Protein AF-A0A3S1AD28-F1 (afdb_monomer_lite)

InterPro domains:
  IPR027417 P-loop containing nucleoside triphosphate hydrolase [G3DSA:3.40.50.300] (10-80)

Radius of gyration: 23.09 Å; chains: 1; bounding box: 40×35×83 Å

Structure (mmCIF, N/CA/C/O backbone):
data_AF-A0A3S1AD28-F1
#
_entry.id   AF-A0A3S1AD28-F1
#
loop_
_atom_site.group_PDB
_atom_site.id
_atom_site.type_symbol
_atom_site.label_atom_id
_atom_site.label_alt_id
_atom_site.label_comp_id
_atom_site.label_asym_id
_atom_site.label_entity_id
_atom_site.label_seq_id
_atom_site.pdbx_PDB_ins_code
_atom_site.Cartn_x
_atom_site.Cartn_y
_atom_site.Cartn_z
_atom_site.occupancy
_atom_site.B_iso_or_equiv
_atom_site.auth_seq_id
_atom_site.auth_comp_id
_atom_site.auth_asym_id
_atom_site.auth_atom_id
_atom_site.pdbx_PDB_model_num
ATOM 1 N N . MET A 1 1 ? -0.391 -12.464 -70.741 1.00 39.84 1 MET A N 1
ATOM 2 C CA . MET A 1 1 ? 0.988 -12.557 -70.220 1.00 39.84 1 MET A CA 1
ATOM 3 C C . MET A 1 1 ? 1.315 -11.209 -69.596 1.00 39.84 1 MET A C 1
ATOM 5 O O . MET A 1 1 ? 1.030 -10.213 -70.247 1.00 39.84 1 MET A O 1
ATOM 9 N N . SER A 1 2 ? 1.842 -11.222 -68.365 1.00 37.47 2 SER A N 1
ATOM 10 C CA . SER A 1 2 ? 2.402 -10.079 -67.606 1.00 37.47 2 SER A CA 1
ATOM 11 C C . SER A 1 2 ? 1.370 -9.163 -66.914 1.00 37.47 2 SER A C 1
ATOM 13 O O . SER A 1 2 ? 0.714 -8.373 -67.578 1.00 37.47 2 SER A O 1
ATOM 15 N N . THR A 1 3 ? 0.975 -9.401 -65.656 1.00 36.97 3 THR A N 1
ATOM 16 C CA . THR A 1 3 ? 1.638 -9.255 -64.326 1.00 36.97 3 THR A CA 1
ATOM 17 C C . THR A 1 3 ? 1.264 -7.947 -63.624 1.00 36.97 3 THR A C 1
ATOM 19 O O . THR A 1 3 ? 1.420 -6.863 -64.175 1.00 36.97 3 THR A O 1
ATOM 22 N N . GLU A 1 4 ? 0.765 -8.123 -62.400 1.00 48.59 4 GLU A N 1
ATOM 23 C CA . GLU A 1 4 ? 0.351 -7.151 -61.386 1.00 48.59 4 GLU A CA 1
ATOM 24 C C . GLU A 1 4 ? 1.423 -6.101 -61.048 1.00 48.59 4 GLU A C 1
ATOM 26 O O . GLU A 1 4 ? 2.607 -6.331 -61.279 1.00 48.59 4 GLU A O 1
ATOM 31 N N . LEU A 1 5 ? 1.012 -5.000 -60.403 1.00 37.00 5 LEU A N 1
ATOM 32 C CA . LEU A 1 5 ? 1.490 -4.652 -59.054 1.00 37.00 5 LEU A CA 1
ATOM 33 C C . LEU A 1 5 ? 0.660 -3.495 -58.467 1.00 37.00 5 LEU A C 1
ATOM 35 O O . LEU A 1 5 ? 0.779 -2.327 -58.833 1.00 37.00 5 LEU A O 1
ATOM 39 N N . THR A 1 6 ? -0.204 -3.864 -57.528 1.00 41.09 6 THR A N 1
ATOM 40 C CA . THR A 1 6 ? -0.890 -3.004 -56.562 1.00 41.09 6 THR A CA 1
ATOM 41 C C . THR A 1 6 ? 0.111 -2.327 -55.627 1.00 41.09 6 THR A C 1
ATOM 43 O O . THR A 1 6 ? 0.824 -2.999 -54.884 1.00 41.09 6 THR A O 1
ATOM 46 N N . TYR A 1 7 ? 0.107 -0.996 -55.586 1.00 36.09 7 TYR A N 1
ATOM 47 C CA . TYR A 1 7 ? 0.800 -0.229 -54.552 1.00 36.09 7 TYR A CA 1
ATOM 48 C C . TYR A 1 7 ? -0.167 0.070 -53.401 1.00 36.09 7 TYR A C 1
ATOM 50 O O . TYR A 1 7 ? -0.813 1.114 -53.363 1.00 36.09 7 TYR A O 1
ATOM 58 N N . SER A 1 8 ? -0.280 -0.853 -52.445 1.00 41.84 8 SER A N 1
ATOM 59 C CA . SER A 1 8 ? -0.869 -0.557 -51.137 1.00 41.84 8 SER A CA 1
ATOM 60 C C . SER A 1 8 ? 0.219 0.014 -50.227 1.00 41.84 8 SER A C 1
ATOM 62 O O . SER A 1 8 ? 0.967 -0.724 -49.584 1.00 41.84 8 SER A O 1
ATOM 64 N N . THR A 1 9 ? 0.334 1.339 -50.182 1.00 37.53 9 THR A N 1
ATOM 65 C CA . THR A 1 9 ? 1.198 2.025 -49.215 1.00 37.53 9 THR A CA 1
ATOM 66 C C . THR A 1 9 ? 0.615 1.839 -47.815 1.00 37.53 9 THR A C 1
ATOM 68 O O . THR A 1 9 ? -0.280 2.568 -47.394 1.00 37.53 9 THR A O 1
ATOM 71 N N . THR A 1 10 ? 1.113 0.853 -47.071 1.00 43.00 10 THR A N 1
ATOM 72 C CA . THR A 1 10 ? 0.872 0.750 -45.628 1.00 43.00 10 THR A CA 1
ATOM 73 C C . THR A 1 10 ? 1.477 1.968 -44.938 1.00 43.00 10 THR A C 1
ATOM 75 O O . THR A 1 10 ? 2.699 2.078 -44.808 1.00 43.00 10 THR A O 1
ATOM 78 N N . LEU A 1 11 ? 0.618 2.878 -44.479 1.00 38.84 11 LEU A N 1
ATOM 79 C CA . LEU A 1 11 ? 0.973 3.933 -43.539 1.00 38.84 11 LEU A CA 1
ATOM 80 C C . LEU A 1 11 ? 1.456 3.273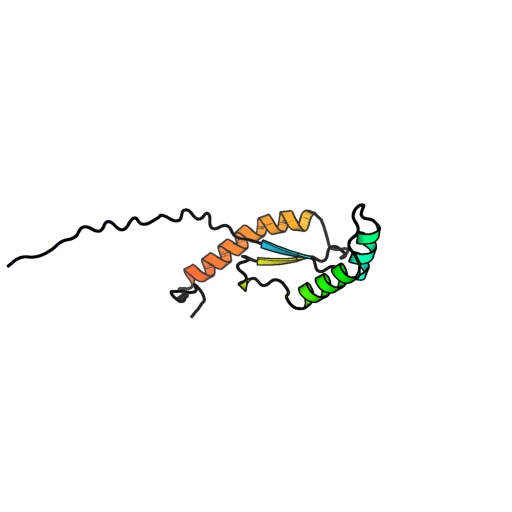 -42.241 1.00 38.84 11 LEU A C 1
ATOM 82 O O . LEU A 1 11 ? 0.661 2.835 -41.411 1.00 38.84 11 LEU A O 1
ATOM 86 N N . LYS A 1 12 ? 2.776 3.184 -42.058 1.00 45.81 12 LYS A N 1
ATOM 87 C CA . LYS A 1 12 ? 3.365 2.890 -40.751 1.00 45.81 12 LYS A CA 1
ATOM 88 C C . LYS A 1 12 ? 3.087 4.089 -39.853 1.00 45.81 12 LYS A C 1
ATOM 90 O O . LYS A 1 12 ? 3.817 5.077 -39.888 1.00 45.81 12 LYS A O 1
ATOM 95 N N . VAL A 1 13 ? 2.024 4.001 -39.058 1.00 48.69 13 VAL A N 1
ATOM 96 C CA . VAL A 1 13 ? 1.801 4.903 -37.929 1.00 48.69 13 VAL A CA 1
ATOM 97 C C . VAL A 1 13 ? 3.009 4.751 -37.013 1.00 48.69 13 VAL A C 1
ATOM 99 O O . VAL A 1 13 ? 3.163 3.752 -36.311 1.00 48.69 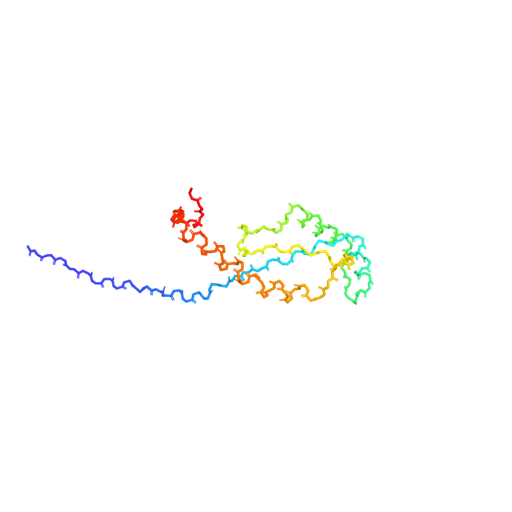13 VAL A O 1
ATOM 102 N N . LYS A 1 14 ? 3.921 5.720 -37.072 1.00 47.09 14 LYS A N 1
ATOM 103 C CA . LYS A 1 14 ? 5.045 5.807 -36.151 1.00 47.09 14 LYS A CA 1
ATOM 104 C C . LYS A 1 14 ? 4.433 6.147 -34.798 1.00 47.09 14 LYS A C 1
ATOM 106 O O . LYS A 1 14 ? 4.089 7.300 -34.544 1.00 47.09 14 LYS A O 1
ATOM 111 N N . LYS A 1 15 ? 4.209 5.125 -33.968 1.00 50.88 15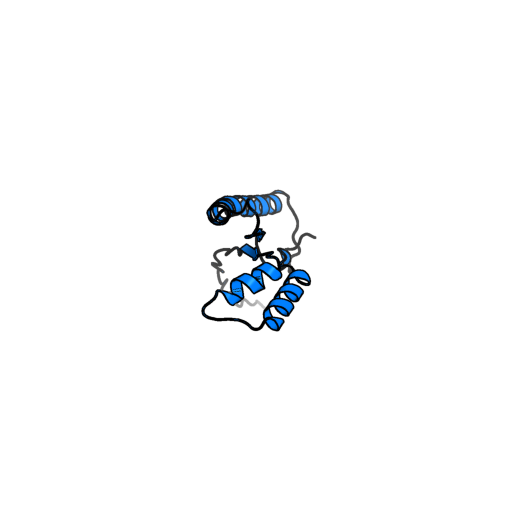 LYS A N 1
ATOM 112 C CA . LYS A 1 15 ? 3.782 5.291 -32.582 1.00 50.88 15 LYS A CA 1
ATOM 113 C C . LYS A 1 15 ? 4.928 6.009 -31.870 1.00 50.88 15 LYS A C 1
ATOM 115 O O . LYS A 1 15 ? 5.814 5.372 -31.317 1.00 50.88 15 LYS A O 1
ATOM 120 N N . ASN A 1 16 ? 4.929 7.339 -31.910 1.00 48.78 16 ASN A N 1
ATOM 121 C CA . ASN A 1 16 ? 5.649 8.155 -30.941 1.00 48.78 16 ASN A CA 1
ATOM 122 C C . ASN A 1 16 ? 4.911 7.997 -29.604 1.00 48.78 16 ASN A C 1
ATOM 124 O O . ASN A 1 16 ? 4.282 8.925 -29.104 1.00 48.78 16 ASN A O 1
ATOM 128 N N . CYS A 1 17 ? 4.913 6.778 -29.066 1.00 53.44 17 CYS A N 1
ATOM 129 C CA . CYS A 1 17 ? 4.640 6.570 -27.665 1.00 53.44 17 CYS A CA 1
ATOM 130 C C . CYS A 1 17 ? 5.923 7.038 -27.002 1.00 53.44 17 CYS A C 1
ATOM 132 O O . CYS A 1 17 ? 6.949 6.383 -27.137 1.00 53.44 17 CYS A O 1
ATOM 134 N N . CYS A 1 18 ? 5.910 8.188 -26.337 1.00 54.12 18 CYS A N 1
ATOM 135 C CA . CYS A 1 18 ? 6.822 8.322 -25.213 1.00 54.12 18 CYS A CA 1
ATOM 136 C C . CYS A 1 18 ? 6.610 7.047 -24.382 1.00 54.12 18 CYS A C 1
ATOM 138 O O . CYS A 1 18 ? 5.451 6.740 -24.078 1.00 54.12 18 CYS A O 1
ATOM 140 N N . ASP A 1 19 ? 7.654 6.250 -24.147 1.00 67.81 19 ASP A N 1
ATOM 141 C CA . ASP A 1 19 ? 7.562 5.043 -23.324 1.00 67.81 19 ASP A CA 1
ATOM 142 C C . ASP A 1 19 ? 7.280 5.491 -21.884 1.00 67.81 19 ASP A C 1
ATOM 144 O O . ASP A 1 19 ? 8.168 5.631 -21.042 1.00 67.81 19 ASP A O 1
ATOM 148 N N . LEU A 1 20 ? 6.016 5.833 -21.634 1.00 74.38 20 LEU A N 1
ATOM 149 C CA . LEU A 1 20 ? 5.534 6.331 -20.365 1.00 74.38 20 LEU A CA 1
ATOM 150 C C . LEU A 1 20 ? 5.534 5.152 -19.408 1.00 74.38 20 LEU A C 1
ATOM 152 O O . LEU A 1 20 ? 4.726 4.232 -19.528 1.00 74.38 20 LEU A O 1
ATOM 156 N N . THR A 1 21 ? 6.464 5.188 -18.466 1.00 79.62 21 THR A N 1
ATOM 157 C CA . THR A 1 21 ? 6.575 4.156 -17.447 1.00 79.62 21 THR A CA 1
ATOM 158 C C . THR A 1 21 ? 5.803 4.587 -16.209 1.00 79.62 21 THR A C 1
ATOM 160 O O . THR A 1 21 ? 6.079 5.639 -15.633 1.00 79.62 21 THR A O 1
ATOM 163 N N . TRP A 1 22 ? 4.832 3.773 -15.798 1.00 85.44 22 TRP A N 1
ATOM 164 C CA . TRP A 1 22 ? 4.044 4.009 -14.591 1.00 85.44 22 TRP A CA 1
ATOM 165 C C . TRP A 1 22 ? 4.722 3.393 -13.369 1.00 85.44 22 TRP A C 1
ATOM 1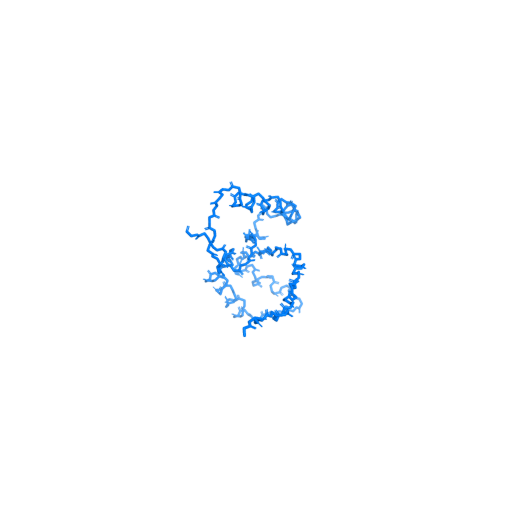67 O O . TRP A 1 22 ? 5.267 2.293 -13.439 1.00 85.44 22 TRP A O 1
ATOM 177 N N . ILE A 1 23 ? 4.664 4.097 -12.241 1.00 87.31 23 ILE A N 1
ATOM 178 C CA . ILE A 1 23 ? 5.128 3.614 -10.938 1.00 87.31 23 ILE A CA 1
ATOM 179 C C . ILE A 1 23 ? 3.899 3.459 -10.047 1.00 87.31 23 ILE A C 1
ATOM 181 O O . ILE A 1 23 ? 3.127 4.410 -9.905 1.00 87.31 23 ILE A O 1
ATOM 185 N N . ALA A 1 24 ? 3.728 2.288 -9.436 1.00 91.00 24 ALA A N 1
ATOM 186 C CA . ALA A 1 24 ? 2.706 2.090 -8.417 1.00 91.00 24 ALA A CA 1
ATOM 187 C C . ALA A 1 24 ? 3.265 2.464 -7.042 1.00 91.00 24 ALA A C 1
ATOM 189 O O . ALA A 1 24 ? 4.189 1.823 -6.546 1.00 91.00 24 ALA A O 1
ATOM 190 N N . TRP A 1 25 ? 2.678 3.483 -6.415 1.00 92.19 25 TRP A N 1
ATOM 191 C CA . TRP A 1 25 ? 2.937 3.826 -5.018 1.00 92.19 25 TRP A CA 1
ATOM 192 C C . TRP A 1 25 ? 1.922 3.120 -4.133 1.00 92.19 25 TRP A C 1
ATOM 194 O O . TRP A 1 25 ? 0.777 3.559 -4.005 1.00 92.19 25 TRP A O 1
ATOM 204 N N . TYR A 1 26 ? 2.337 2.007 -3.543 1.00 93.50 26 TYR A N 1
ATOM 205 C CA . TYR A 1 26 ? 1.467 1.172 -2.738 1.00 93.50 26 TYR A CA 1
ATOM 206 C C . TYR A 1 26 ? 1.552 1.571 -1.263 1.00 93.50 26 TYR A C 1
ATOM 208 O O . TYR A 1 26 ? 2.532 1.291 -0.583 1.00 93.50 26 TYR A O 1
ATOM 216 N N . LEU A 1 27 ? 0.516 2.233 -0.750 1.00 92.44 27 LEU A N 1
ATOM 217 C CA . LEU A 1 27 ? 0.439 2.620 0.658 1.00 92.44 27 LEU A CA 1
ATOM 218 C C . LEU A 1 27 ? -0.040 1.447 1.522 1.00 92.44 27 LEU A C 1
ATOM 220 O O . LEU A 1 27 ? -1.243 1.212 1.635 1.00 92.44 27 LEU A O 1
ATOM 224 N N . ASN A 1 28 ? 0.888 0.766 2.193 1.00 90.00 28 ASN A N 1
ATOM 225 C CA . ASN A 1 28 ? 0.559 -0.245 3.196 1.00 90.00 28 ASN A CA 1
ATOM 226 C C . ASN A 1 28 ? 0.431 0.417 4.577 1.00 90.00 28 ASN A C 1
ATOM 228 O O . ASN A 1 28 ? 1.404 0.579 5.320 1.00 90.00 28 ASN A O 1
ATOM 232 N N . THR A 1 29 ? -0.780 0.890 4.879 1.00 92.56 29 THR A N 1
ATOM 233 C CA . THR A 1 29 ? -1.097 1.611 6.121 1.00 92.56 29 THR A CA 1
ATOM 234 C C . THR A 1 29 ? -1.977 0.743 7.024 1.00 92.56 29 THR A C 1
ATOM 236 O O . THR A 1 29 ? -2.992 0.233 6.545 1.00 92.56 29 THR A O 1
ATOM 239 N N . PRO A 1 30 ? -1.658 0.606 8.327 1.00 93.19 30 PRO A N 1
ATOM 240 C CA . PRO A 1 30 ? -2.497 -0.138 9.263 1.00 93.19 30 PRO A CA 1
ATOM 241 C C . PRO A 1 30 ? -3.935 0.393 9.314 1.00 93.19 30 PRO A C 1
ATOM 243 O O . PRO A 1 30 ? -4.158 1.606 9.364 1.00 93.19 30 PRO A O 1
ATOM 246 N N . LEU A 1 31 ? -4.913 -0.515 9.364 1.00 95.00 31 LEU A N 1
ATOM 247 C CA . LEU A 1 31 ? -6.341 -0.184 9.315 1.00 95.00 31 LEU A CA 1
ATOM 248 C C . LEU A 1 31 ? -6.769 0.798 10.423 1.00 95.00 31 LEU A C 1
ATOM 250 O O . LEU A 1 31 ? -7.471 1.771 10.149 1.00 95.00 31 LEU A O 1
ATOM 254 N N . ASP A 1 32 ? -6.265 0.618 11.644 1.00 95.25 32 ASP A N 1
ATOM 255 C CA . ASP A 1 32 ? -6.552 1.511 12.779 1.00 95.25 32 ASP A CA 1
ATOM 256 C C . ASP A 1 32 ? -6.062 2.945 12.539 1.00 95.25 32 ASP A C 1
ATOM 258 O O . ASP A 1 32 ? -6.703 3.927 12.936 1.00 95.25 32 ASP A O 1
ATOM 262 N N . THR A 1 33 ? -4.938 3.082 11.828 1.00 95.50 33 THR A N 1
ATOM 263 C CA . THR A 1 33 ? -4.423 4.394 11.423 1.00 95.50 33 THR A CA 1
ATOM 264 C C . THR A 1 33 ? -5.359 5.035 10.405 1.00 95.50 33 THR A C 1
ATOM 266 O O . THR A 1 33 ? -5.693 6.213 10.543 1.00 95.50 33 THR A O 1
ATOM 269 N N . CYS A 1 34 ? -5.845 4.264 9.428 1.00 95.56 34 CYS A N 1
ATOM 270 C CA . CYS A 1 34 ? -6.815 4.740 8.443 1.00 95.56 34 CYS A CA 1
ATOM 271 C C . CYS A 1 34 ? -8.102 5.254 9.109 1.00 95.56 34 CYS A C 1
ATOM 273 O O . CYS A 1 34 ? -8.574 6.334 8.743 1.00 95.56 34 CYS A O 1
ATOM 275 N N . TYR A 1 35 ? -8.633 4.555 10.120 1.00 97.19 35 TYR A N 1
ATOM 276 C CA . TYR A 1 35 ? -9.790 5.030 10.892 1.00 97.19 35 TYR A CA 1
ATOM 277 C C . TYR A 1 35 ? -9.494 6.326 11.646 1.00 97.19 35 TYR A C 1
ATOM 279 O O . TYR A 1 35 ? -10.226 7.310 11.506 1.00 97.19 35 TYR A O 1
ATOM 287 N N . THR A 1 36 ? -8.381 6.356 12.381 1.00 96.81 36 THR A N 1
ATOM 288 C CA . THR A 1 36 ? -7.955 7.529 13.156 1.00 96.81 36 THR A CA 1
ATOM 289 C C . THR A 1 36 ? -7.790 8.761 12.266 1.00 96.81 36 THR A C 1
ATOM 291 O O . THR A 1 36 ? -8.172 9.872 12.639 1.00 96.81 36 THR A O 1
ATOM 294 N N . TRP A 1 37 ? -7.217 8.592 11.074 1.00 96.19 37 TRP A N 1
ATOM 295 C CA . TRP A 1 37 ? -7.047 9.684 10.120 1.00 96.19 37 TRP A CA 1
ATOM 296 C C . TRP A 1 37 ? -8.371 10.109 9.506 1.00 96.19 37 TRP A C 1
ATOM 298 O O . TRP A 1 37 ? -8.623 11.306 9.399 1.00 96.19 37 TRP A O 1
ATOM 308 N N . ASN A 1 38 ? -9.235 9.161 9.147 1.00 97.50 38 ASN A N 1
ATOM 309 C CA . ASN A 1 38 ? -10.549 9.454 8.588 1.00 97.50 38 ASN A CA 1
ATOM 310 C C . ASN A 1 38 ? -11.404 10.313 9.531 1.00 97.50 38 ASN A C 1
ATOM 312 O O . ASN A 1 38 ? -12.002 11.282 9.074 1.00 97.50 38 ASN A O 1
ATOM 316 N N . GLN A 1 39 ? -11.377 10.040 10.840 1.00 96.75 39 GLN A N 1
ATOM 317 C CA . GLN A 1 39 ? -12.091 10.843 11.844 1.00 96.75 39 GLN A CA 1
ATOM 318 C C . GLN A 1 39 ? -11.640 12.313 11.872 1.00 96.75 39 GLN A C 1
ATOM 320 O O . GLN A 1 39 ? -12.449 13.198 12.140 1.00 96.75 39 GLN A O 1
ATOM 325 N N . LYS A 1 40 ? -10.369 12.583 11.549 1.00 97.00 40 LYS A N 1
ATOM 326 C CA . LYS A 1 40 ? -9.773 13.930 11.544 1.00 97.00 40 LYS A CA 1
ATOM 327 C C . LYS A 1 40 ? -9.965 14.686 10.221 1.00 97.00 40 LYS A C 1
ATOM 329 O O . LYS A 1 40 ? -9.560 15.843 10.123 1.00 97.00 40 LYS A O 1
ATOM 334 N N . ARG A 1 41 ? -10.537 14.059 9.185 1.00 95.50 41 ARG A N 1
ATOM 335 C CA . ARG A 1 41 ? -10.737 14.679 7.862 1.00 95.50 41 ARG A CA 1
ATOM 336 C C . ARG A 1 41 ? -12.075 15.408 7.794 1.00 95.50 41 ARG A C 1
ATOM 338 O O . ARG A 1 41 ? -13.083 14.912 8.276 1.00 95.50 41 ARG A O 1
ATOM 345 N N . GLY A 1 42 ? -12.104 16.535 7.079 1.00 96.94 42 GLY A N 1
ATOM 346 C CA . GLY A 1 42 ? -13.348 17.276 6.822 1.00 96.94 42 GLY A CA 1
ATOM 347 C C . GLY A 1 42 ? -14.383 16.492 6.002 1.00 96.94 42 GLY A C 1
ATOM 348 O O . GLY A 1 42 ? -15.579 16.697 6.170 1.00 96.94 42 GLY A O 1
ATOM 349 N N . ARG A 1 43 ? -13.938 15.557 5.147 1.00 96.88 43 ARG A N 1
ATOM 350 C CA . ARG A 1 43 ? -14.799 14.564 4.488 1.00 96.88 43 ARG A CA 1
ATOM 351 C C . ARG A 1 43 ? -14.475 13.180 5.033 1.00 96.88 43 ARG A C 1
ATOM 353 O O . ARG A 1 43 ? -13.379 12.674 4.784 1.00 96.88 43 ARG A O 1
ATOM 360 N N . GLN A 1 44 ? -15.441 12.585 5.718 1.00 97.38 44 GLN A N 1
ATOM 361 C CA . GLN A 1 44 ? -15.335 11.242 6.275 1.00 97.38 44 GLN A CA 1
ATOM 362 C C . GLN A 1 44 ? -15.859 10.200 5.284 1.00 97.38 44 GLN A C 1
ATOM 364 O O . GLN A 1 44 ? -16.781 10.452 4.505 1.00 97.38 44 GLN A O 1
ATOM 369 N N . VAL A 1 45 ? -15.243 9.025 5.307 1.00 96.56 45 VAL A N 1
ATOM 370 C CA . VAL A 1 45 ? -15.682 7.827 4.588 1.00 96.56 45 VAL A CA 1
ATOM 371 C C . VAL A 1 45 ? -16.239 6.833 5.616 1.00 96.56 45 VAL A C 1
ATOM 373 O O . VAL A 1 45 ? -15.643 6.706 6.685 1.00 96.56 45 VAL A O 1
ATOM 376 N N . PRO A 1 46 ? -17.351 6.129 5.342 1.00 97.75 46 PRO A N 1
ATOM 377 C CA . PRO A 1 46 ? -17.854 5.094 6.243 1.00 97.75 46 PRO A CA 1
ATOM 378 C C . PRO A 1 46 ? -16.804 4.014 6.541 1.00 97.75 46 PRO A C 1
ATOM 380 O O . PRO A 1 46 ? -16.057 3.601 5.652 1.00 97.75 46 PRO A O 1
ATOM 383 N N . GLU A 1 47 ? -16.759 3.532 7.783 1.00 96.94 47 GLU A N 1
ATOM 384 C CA . GLU A 1 47 ? -15.733 2.579 8.233 1.00 96.94 47 GLU A CA 1
ATOM 385 C C . GLU A 1 47 ? -15.748 1.270 7.439 1.00 96.94 47 GLU A C 1
ATOM 387 O O . GLU A 1 47 ? -14.690 0.754 7.081 1.00 96.94 47 GLU A O 1
ATOM 392 N N . ASN A 1 48 ? -16.933 0.769 7.076 1.00 97.50 48 ASN A N 1
ATOM 393 C CA . ASN A 1 48 ? -17.066 -0.444 6.270 1.00 97.50 48 ASN A CA 1
ATOM 394 C C . ASN A 1 48 ? -16.373 -0.315 4.904 1.00 97.50 48 ASN A C 1
ATOM 396 O O . ASN A 1 48 ? -15.790 -1.283 4.429 1.00 97.50 48 ASN A O 1
ATOM 400 N N . ILE A 1 49 ? -16.380 0.875 4.297 1.00 97.75 49 ILE A N 1
ATOM 401 C CA . ILE A 1 49 ? -15.703 1.126 3.018 1.00 97.75 49 ILE A CA 1
ATOM 402 C C . ILE A 1 49 ? -14.183 1.103 3.197 1.00 97.75 49 ILE A C 1
ATOM 404 O O . ILE A 1 49 ? -13.478 0.538 2.365 1.00 97.75 49 ILE A O 1
ATOM 408 N N . ILE A 1 50 ? -13.672 1.673 4.292 1.00 97.38 50 ILE A N 1
ATOM 409 C CA . ILE A 1 50 ? -12.236 1.642 4.612 1.00 97.38 50 ILE A CA 1
ATOM 410 C C . ILE A 1 50 ? -11.782 0.197 4.836 1.00 97.38 50 ILE A C 1
ATOM 412 O O . ILE A 1 50 ? -10.760 -0.212 4.285 1.00 97.38 50 ILE A O 1
ATOM 416 N N . LYS A 1 51 ? -12.565 -0.585 5.588 1.00 97.69 51 LYS A N 1
ATOM 417 C CA . LYS A 1 51 ? -12.306 -2.007 5.825 1.00 97.69 51 LYS A CA 1
ATOM 418 C C . LYS A 1 51 ? -12.274 -2.803 4.520 1.00 97.69 51 LYS A C 1
ATOM 420 O O . LYS A 1 51 ? -11.275 -3.457 4.246 1.00 97.69 51 LYS A O 1
ATOM 425 N N . MET A 1 52 ? -13.317 -2.685 3.696 1.00 97.69 52 MET A N 1
ATOM 426 C CA . MET A 1 52 ? -13.406 -3.379 2.405 1.00 97.69 52 MET A CA 1
ATOM 427 C C . MET A 1 52 ? -12.247 -3.013 1.475 1.00 97.69 52 MET A C 1
ATOM 429 O O . MET A 1 52 ? -11.677 -3.883 0.823 1.00 97.69 52 MET A O 1
ATOM 433 N N . MET A 1 53 ? -11.872 -1.732 1.422 1.00 95.94 53 MET A N 1
ATOM 434 C CA . MET A 1 53 ? -10.730 -1.293 0.623 1.00 95.94 53 MET A CA 1
ATOM 435 C C . MET A 1 53 ? -9.423 -1.893 1.149 1.00 95.94 53 MET A C 1
ATOM 437 O O . MET A 1 53 ? -8.613 -2.371 0.362 1.00 95.94 53 MET A O 1
ATOM 441 N N . SER A 1 54 ? -9.222 -1.901 2.470 1.00 95.12 54 SER A N 1
ATOM 442 C CA . SER A 1 54 ? -8.041 -2.513 3.082 1.00 95.12 54 SER A CA 1
ATOM 443 C C . SER A 1 54 ? -7.954 -4.003 2.753 1.00 95.12 54 SER A C 1
ATOM 445 O O . SER A 1 54 ? -6.907 -4.457 2.304 1.00 95.12 54 SER A O 1
ATOM 447 N N . GLU A 1 55 ? -9.049 -4.749 2.892 1.00 95.62 55 GLU A N 1
ATOM 448 C CA . GLU A 1 55 ? -9.113 -6.172 2.537 1.00 95.62 55 GLU A CA 1
ATOM 449 C C . GLU A 1 55 ? -8.816 -6.399 1.048 1.00 95.62 55 GLU A C 1
ATOM 451 O O . GLU A 1 55 ? -7.977 -7.233 0.713 1.00 95.62 55 GLU A O 1
ATOM 456 N N . SER A 1 56 ? -9.428 -5.608 0.159 1.00 94.75 56 SER A N 1
ATOM 457 C CA . SER A 1 56 ? -9.203 -5.699 -1.288 1.00 94.75 56 SER A CA 1
ATOM 458 C C . SER A 1 56 ? -7.740 -5.477 -1.659 1.00 94.75 56 SER A C 1
ATOM 460 O O . SER A 1 56 ? -7.207 -6.187 -2.503 1.00 94.75 56 SER A O 1
ATOM 462 N N . VAL A 1 57 ? -7.090 -4.494 -1.043 1.00 92.81 57 VAL A N 1
ATOM 463 C CA . VAL A 1 57 ? -5.692 -4.157 -1.322 1.00 92.81 57 VAL A CA 1
ATOM 464 C C . VAL A 1 57 ? -4.735 -5.231 -0.794 1.00 92.81 57 VAL A C 1
ATOM 466 O O . VAL A 1 57 ? -3.744 -5.535 -1.450 1.00 92.81 57 VAL A O 1
ATOM 469 N N . HIS A 1 58 ? -5.043 -5.859 0.346 1.00 91.38 58 HIS A N 1
ATOM 470 C CA . HIS A 1 58 ? -4.268 -7.001 0.845 1.00 91.38 58 HIS A CA 1
ATOM 471 C C . HIS A 1 58 ? -4.464 -8.260 -0.008 1.00 91.38 58 HIS A C 1
ATOM 473 O O . HIS A 1 58 ? -3.521 -9.028 -0.190 1.00 91.38 58 HIS A O 1
ATOM 479 N N . GLN A 1 59 ? -5.677 -8.488 -0.516 1.00 94.44 59 GLN A N 1
ATOM 480 C CA . GLN A 1 59 ? -5.986 -9.642 -1.361 1.00 94.44 59 GLN A CA 1
ATOM 481 C C . GLN A 1 59 ? -5.406 -9.498 -2.774 1.00 94.44 59 GLN A C 1
ATOM 483 O O . GLN A 1 59 ? -4.965 -10.485 -3.362 1.00 94.44 59 GLN A O 1
ATOM 488 N N . PHE A 1 60 ? -5.394 -8.275 -3.300 1.00 92.19 60 PHE A N 1
ATOM 489 C CA . PHE A 1 60 ? -4.916 -7.940 -4.638 1.00 92.19 60 PHE A CA 1
ATOM 490 C C . PHE A 1 60 ? -3.859 -6.831 -4.546 1.00 92.19 60 PHE A C 1
ATOM 492 O O . PHE A 1 60 ? -4.137 -5.682 -4.904 1.00 92.19 60 PHE A O 1
ATOM 499 N N . PRO A 1 61 ? -2.656 -7.142 -4.023 1.00 92.38 61 PRO A N 1
ATOM 500 C CA . PRO A 1 61 ? -1.581 -6.165 -3.977 1.00 92.38 61 PRO A CA 1
ATOM 501 C C . PRO A 1 61 ? -1.159 -5.807 -5.409 1.00 92.38 61 PRO A C 1
ATOM 503 O O . PRO A 1 61 ? -1.158 -6.686 -6.272 1.00 92.38 61 PRO A O 1
ATOM 506 N N . PRO A 1 62 ? -0.770 -4.549 -5.674 1.00 92.06 62 PRO A N 1
ATOM 507 C CA . PRO A 1 62 ? -0.321 -4.148 -6.999 1.00 92.06 62 PRO A CA 1
ATOM 508 C C . PRO A 1 62 ? 0.918 -4.9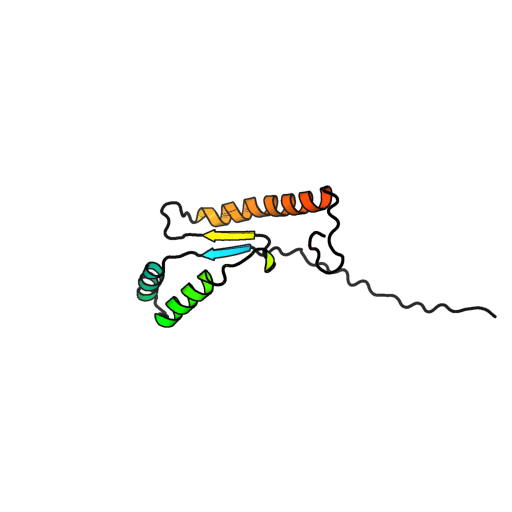42 -7.414 1.00 92.06 62 PRO A C 1
ATOM 510 O O . PRO A 1 62 ? 1.843 -5.148 -6.621 1.00 92.06 62 PRO A O 1
ATOM 513 N N . LEU A 1 63 ? 0.954 -5.364 -8.674 1.00 88.50 63 LEU A N 1
ATOM 514 C CA . LEU A 1 63 ? 2.033 -6.184 -9.225 1.00 88.50 63 LEU A CA 1
ATOM 515 C C . LEU A 1 63 ? 2.667 -5.488 -10.423 1.00 88.50 63 LEU A C 1
ATOM 517 O O . LEU A 1 63 ? 1.983 -4.908 -11.257 1.00 88.50 63 LEU A O 1
ATOM 521 N N . ALA A 1 64 ? 3.983 -5.630 -10.594 1.00 83.50 64 ALA A N 1
ATOM 522 C CA . ALA A 1 64 ? 4.662 -5.103 -11.784 1.00 83.50 64 ALA A CA 1
ATOM 523 C C . ALA A 1 64 ? 4.064 -5.660 -13.097 1.00 83.50 64 ALA A C 1
ATOM 525 O O . ALA A 1 64 ? 4.006 -4.961 -14.106 1.00 83.50 64 ALA A O 1
ATOM 526 N N . ALA A 1 65 ? 3.537 -6.891 -13.062 1.00 81.81 65 ALA A N 1
ATOM 527 C CA . ALA A 1 65 ? 2.861 -7.540 -14.187 1.00 81.81 65 ALA A CA 1
ATOM 528 C C . ALA A 1 65 ? 1.584 -6.816 -14.668 1.00 81.81 65 ALA A C 1
ATOM 530 O O . ALA A 1 65 ? 1.123 -7.086 -15.773 1.00 81.81 65 ALA A O 1
ATOM 531 N N . GLU A 1 66 ? 1.038 -5.877 -13.891 1.00 83.00 66 GLU A N 1
ATOM 532 C CA . GLU A 1 66 ? -0.113 -5.045 -14.279 1.00 83.00 66 GLU A CA 1
ATOM 533 C C . GLU A 1 66 ? 0.266 -3.915 -15.257 1.00 83.00 66 GLU A C 1
ATOM 535 O O . GLU A 1 66 ? -0.599 -3.174 -15.720 1.00 83.00 66 GLU A O 1
ATOM 540 N N . GLY A 1 67 ? 1.555 -3.783 -15.599 1.00 83.00 67 GLY A N 1
ATOM 541 C CA . GLY A 1 67 ? 2.071 -2.752 -16.506 1.00 83.00 67 GLY A CA 1
ATOM 542 C C . GLY A 1 67 ? 2.821 -1.619 -15.802 1.00 83.00 67 GLY A C 1
ATOM 543 O O . GLY A 1 67 ? 3.136 -0.606 -16.430 1.00 83.00 67 GLY A O 1
ATOM 544 N N . PHE A 1 68 ? 3.132 -1.777 -14.513 1.00 86.06 68 PHE A N 1
ATOM 545 C CA . PHE A 1 68 ? 4.004 -0.856 -13.791 1.00 86.06 68 PHE A CA 1
ATOM 546 C C . PHE A 1 68 ? 5.474 -1.186 -14.057 1.00 86.06 68 PHE A C 1
ATOM 548 O O . PHE A 1 68 ? 5.891 -2.339 -13.972 1.00 86.06 68 PHE A O 1
ATOM 555 N N . GLY A 1 69 ? 6.295 -0.163 -14.297 1.00 83.31 69 GLY A N 1
ATOM 556 C CA . GLY A 1 69 ? 7.748 -0.336 -14.354 1.00 83.31 69 GLY A CA 1
ATOM 557 C C . GLY A 1 69 ? 8.337 -0.751 -13.005 1.00 83.31 69 GLY A C 1
ATOM 558 O O . GLY A 1 69 ? 9.360 -1.428 -12.960 1.00 83.31 69 GLY A O 1
ATOM 559 N N . CYS A 1 70 ? 7.681 -0.363 -11.909 1.00 85.69 70 CYS A N 1
ATOM 560 C CA . CYS A 1 70 ? 7.951 -0.868 -10.567 1.00 85.69 70 CYS A CA 1
ATOM 561 C C . CYS A 1 70 ? 6.761 -0.624 -9.629 1.00 85.69 70 CYS A C 1
ATOM 563 O O . CYS A 1 70 ? 5.928 0.258 -9.864 1.00 85.69 70 CYS A O 1
ATOM 565 N N . VAL A 1 71 ? 6.723 -1.404 -8.551 1.00 89.81 71 VAL A N 1
ATOM 566 C CA . VAL A 1 71 ? 5.795 -1.239 -7.432 1.00 89.81 71 VAL A CA 1
ATOM 567 C C . VAL A 1 71 ? 6.623 -0.908 -6.197 1.00 89.81 71 VAL A C 1
ATOM 569 O O . VAL A 1 71 ? 7.504 -1.678 -5.818 1.00 89.81 71 VAL A O 1
ATOM 572 N N . GLU A 1 72 ? 6.353 0.241 -5.588 1.00 90.81 72 GLU A N 1
ATOM 573 C CA . GLU A 1 72 ? 7.036 0.723 -4.391 1.00 90.81 72 GLU A CA 1
ATOM 574 C C . GLU A 1 72 ? 6.054 0.714 -3.221 1.00 90.81 72 GLU A C 1
ATOM 576 O O . GLU A 1 72 ? 5.115 1.514 -3.168 1.00 90.81 72 GLU A O 1
ATOM 581 N N . GLU A 1 73 ? 6.275 -0.198 -2.279 1.00 92.00 73 GLU A N 1
ATOM 582 C CA . GLU A 1 73 ? 5.509 -0.254 -1.040 1.00 92.00 73 GLU A CA 1
ATOM 583 C C . GLU A 1 73 ? 6.004 0.813 -0.056 1.00 92.00 73 GLU A C 1
ATOM 585 O O . GLU A 1 73 ? 7.192 0.910 0.259 1.00 92.00 73 GLU A O 1
ATOM 590 N N . ILE A 1 74 ? 5.076 1.622 0.446 1.00 90.62 74 ILE A N 1
ATOM 591 C CA . ILE A 1 74 ? 5.326 2.694 1.398 1.00 90.62 74 ILE A CA 1
ATOM 592 C C . ILE A 1 74 ? 4.508 2.435 2.655 1.00 90.62 74 ILE A C 1
ATOM 594 O O . ILE A 1 74 ? 3.278 2.452 2.637 1.00 90.62 74 ILE A O 1
ATOM 598 N N . ASN A 1 75 ? 5.211 2.329 3.778 1.00 90.31 75 ASN A N 1
ATOM 599 C CA . ASN A 1 75 ? 4.606 2.431 5.095 1.00 90.31 75 ASN A CA 1
ATOM 600 C C . ASN A 1 75 ? 4.817 3.845 5.651 1.00 90.31 75 ASN A C 1
ATOM 602 O O . ASN A 1 75 ? 5.868 4.157 6.213 1.00 90.31 75 ASN A O 1
ATOM 606 N N . VAL A 1 76 ? 3.789 4.683 5.527 1.00 89.25 76 VAL A N 1
ATOM 607 C CA . VAL A 1 76 ? 3.782 6.078 6.005 1.00 89.25 76 VAL A CA 1
ATOM 608 C C . VAL A 1 76 ? 3.769 6.216 7.530 1.00 89.25 76 VAL A C 1
ATOM 610 O O . VAL A 1 76 ? 4.002 7.302 8.049 1.00 89.25 76 VAL A O 1
ATOM 613 N N . THR A 1 77 ? 3.496 5.130 8.258 1.00 90.00 77 THR A N 1
ATOM 614 C CA . THR A 1 77 ? 3.503 5.109 9.732 1.00 90.00 77 THR A CA 1
ATOM 615 C C . THR A 1 77 ? 4.857 4.714 10.312 1.00 90.00 77 THR A C 1
ATOM 617 O O . THR A 1 77 ? 5.088 4.858 11.511 1.00 90.00 77 THR A O 1
ATOM 620 N N . SER A 1 78 ? 5.770 4.224 9.470 1.00 88.19 78 SER A N 1
ATOM 621 C CA . SER A 1 78 ? 7.114 3.859 9.895 1.00 88.19 78 SER A CA 1
ATOM 622 C C . SER A 1 78 ? 7.894 5.104 10.328 1.00 88.19 78 SER A C 1
ATOM 624 O O . SER A 1 78 ? 7.906 6.091 9.593 1.00 88.19 78 SER A O 1
ATOM 626 N N . PRO A 1 79 ? 8.656 5.058 11.437 1.00 86.25 79 PRO A N 1
ATOM 627 C CA . PRO A 1 79 ? 9.536 6.162 11.831 1.00 86.25 79 PRO A CA 1
ATOM 628 C C . PRO A 1 79 ? 10.653 6.426 10.808 1.00 86.25 79 PRO A C 1
ATOM 630 O O . PRO A 1 79 ? 11.319 7.452 10.864 1.00 86.25 79 PRO A O 1
ATOM 633 N N . LYS A 1 80 ? 10.873 5.491 9.874 1.00 84.94 80 LYS A N 1
ATOM 634 C CA . LYS A 1 80 ? 11.831 5.624 8.771 1.00 84.94 80 LYS A CA 1
ATOM 635 C C . LYS A 1 80 ? 11.236 6.326 7.545 1.00 84.94 80 LYS A C 1
ATOM 637 O O . LYS A 1 80 ? 11.968 6.568 6.589 1.00 84.94 80 LYS A O 1
ATOM 642 N N . PHE A 1 81 ? 9.930 6.600 7.530 1.00 87.19 81 PHE A N 1
ATOM 643 C CA . PHE A 1 81 ? 9.298 7.302 6.420 1.00 87.19 81 PHE A CA 1
ATOM 644 C C . PHE A 1 81 ? 9.721 8.774 6.420 1.00 87.19 81 PHE A C 1
ATOM 646 O O . PHE A 1 81 ? 9.574 9.478 7.416 1.00 87.19 81 PHE A O 1
ATOM 653 N N . SER A 1 82 ? 10.231 9.234 5.280 1.00 87.56 82 SER A N 1
ATOM 654 C CA . SER A 1 82 ? 10.494 10.645 5.009 1.00 87.56 82 SER A CA 1
ATOM 655 C C . SER A 1 82 ? 9.817 11.031 3.701 1.00 87.56 82 SER A C 1
ATOM 657 O O . SER A 1 82 ? 9.813 10.250 2.747 1.00 87.56 82 SER A O 1
ATOM 659 N N . ASN A 1 83 ? 9.307 12.260 3.626 1.00 85.38 83 ASN A N 1
ATOM 660 C CA . ASN A 1 83 ? 8.757 12.820 2.390 1.00 85.38 83 ASN A CA 1
ATOM 661 C C . ASN A 1 83 ? 9.803 12.877 1.262 1.00 85.38 83 ASN A C 1
ATOM 663 O O . ASN A 1 83 ? 9.440 12.831 0.088 1.00 85.38 83 ASN A O 1
ATOM 667 N N . ASP A 1 84 ? 11.094 12.889 1.606 1.00 88.56 84 ASP A N 1
ATOM 668 C CA . ASP A 1 84 ? 12.202 12.887 0.643 1.00 88.56 84 ASP A CA 1
ATOM 669 C C . ASP A 1 84 ? 12.376 11.538 -0.071 1.00 88.56 84 ASP A C 1
ATOM 671 O O . ASP A 1 84 ? 13.041 11.460 -1.110 1.00 88.56 84 ASP A O 1
ATOM 675 N N . LEU A 1 85 ? 11.751 10.472 0.448 1.00 85.50 85 LEU A N 1
ATOM 676 C CA . LEU A 1 85 ? 11.796 9.137 -0.139 1.00 85.50 85 LEU A CA 1
ATOM 677 C C . LEU A 1 85 ? 11.255 9.142 -1.572 1.00 85.50 85 LEU A C 1
ATOM 679 O O . LEU A 1 85 ? 11.900 8.602 -2.466 1.00 85.50 85 LEU A O 1
ATOM 683 N N . ILE A 1 86 ? 10.101 9.772 -1.808 1.00 86.00 86 ILE A N 1
ATOM 684 C CA . ILE A 1 86 ? 9.443 9.750 -3.122 1.00 86.00 86 ILE A CA 1
ATOM 685 C C . ILE A 1 86 ? 10.300 10.454 -4.191 1.00 86.00 86 ILE A C 1
ATOM 687 O O . ILE A 1 86 ? 10.621 9.808 -5.192 1.00 86.00 86 ILE A O 1
ATOM 691 N N . PRO A 1 87 ? 10.756 11.710 -4.004 1.00 87.12 87 PRO A N 1
ATOM 692 C CA . PRO A 1 87 ? 11.659 12.364 -4.954 1.00 87.12 87 PRO A CA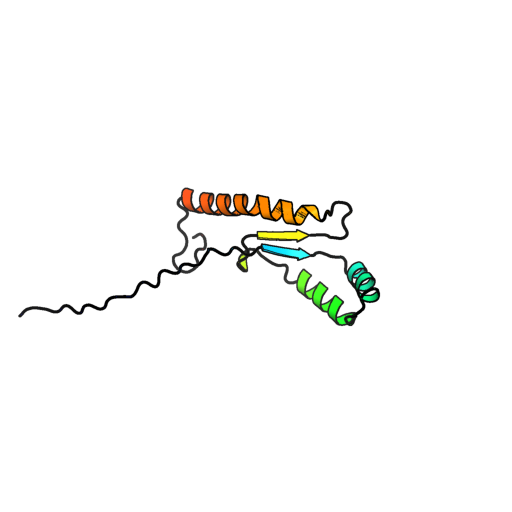 1
ATOM 693 C C . PRO A 1 87 ? 12.951 11.576 -5.209 1.00 87.12 87 PRO A C 1
ATOM 695 O O . PRO A 1 87 ? 13.390 11.448 -6.357 1.00 87.12 87 PRO A O 1
ATOM 698 N N . TYR A 1 88 ? 13.552 11.009 -4.158 1.00 87.06 88 TYR A N 1
ATOM 699 C CA . TYR A 1 88 ? 14.761 10.193 -4.278 1.00 87.06 88 TYR A CA 1
ATOM 700 C C . TYR A 1 88 ? 14.527 8.924 -5.112 1.00 87.06 88 TYR A C 1
ATOM 702 O O . TYR A 1 88 ? 15.317 8.598 -6.009 1.00 87.06 88 TYR A O 1
ATOM 710 N N . ARG A 1 89 ? 13.428 8.212 -4.851 1.00 85.44 89 ARG A N 1
ATOM 711 C CA . ARG A 1 89 ? 13.039 7.014 -5.601 1.00 85.44 89 ARG A CA 1
ATOM 712 C C . ARG A 1 89 ? 12.717 7.346 -7.058 1.00 85.44 89 ARG A C 1
ATOM 714 O O . ARG A 1 89 ? 13.258 6.683 -7.932 1.00 85.44 89 ARG A O 1
ATOM 721 N N . ILE A 1 90 ? 11.983 8.422 -7.353 1.00 84.94 90 ILE A N 1
ATOM 722 C CA . ILE A 1 90 ? 11.735 8.865 -8.743 1.00 84.94 90 ILE A CA 1
ATOM 723 C C . ILE A 1 90 ? 13.057 9.077 -9.501 1.00 84.94 90 ILE A C 1
ATOM 725 O O . ILE A 1 90 ? 13.216 8.601 -10.627 1.00 84.94 90 ILE A O 1
ATOM 729 N N . LYS A 1 91 ? 14.040 9.739 -8.874 1.00 84.06 91 LYS A N 1
ATOM 730 C CA . LYS A 1 91 ? 15.354 9.985 -9.489 1.00 84.06 91 LYS A CA 1
ATOM 731 C C . LYS A 1 91 ? 16.127 8.691 -9.775 1.00 84.06 91 LYS A C 1
ATOM 733 O O . LYS A 1 91 ? 16.777 8.585 -10.812 1.00 84.06 91 LYS A O 1
ATOM 738 N N . THR A 1 92 ? 16.080 7.722 -8.861 1.00 80.12 92 THR A N 1
ATOM 739 C CA . THR A 1 92 ? 16.838 6.460 -8.972 1.00 80.12 92 THR A CA 1
ATOM 740 C C . THR A 1 92 ? 16.156 5.423 -9.867 1.00 80.12 92 THR A C 1
ATOM 742 O O . THR A 1 92 ? 16.841 4.650 -10.543 1.00 80.12 92 THR A O 1
ATOM 745 N N . LEU A 1 93 ? 14.824 5.427 -9.933 1.00 73.94 93 LEU A N 1
ATOM 746 C CA . LEU A 1 93 ? 14.037 4.467 -10.705 1.00 73.94 93 LEU A CA 1
ATOM 747 C C . LEU A 1 93 ? 14.221 4.619 -12.211 1.00 73.94 93 LEU A C 1
ATOM 749 O O . LEU A 1 93 ? 14.326 3.602 -12.887 1.00 73.94 93 LEU A O 1
ATOM 753 N N . ASN A 1 94 ? 14.381 5.842 -12.730 1.00 69.88 94 ASN A N 1
ATOM 754 C CA . ASN A 1 94 ? 14.726 6.049 -14.142 1.00 69.88 94 ASN A CA 1
ATOM 755 C C . ASN A 1 94 ? 15.960 5.228 -14.543 1.00 69.88 94 ASN A C 1
ATOM 757 O O . ASN A 1 94 ? 15.945 4.523 -15.549 1.00 69.88 94 ASN A O 1
ATOM 761 N N . GLN A 1 95 ? 17.004 5.242 -13.710 1.00 65.88 95 GLN A N 1
ATOM 762 C CA . GLN A 1 95 ? 18.220 4.484 -13.982 1.00 65.88 95 GLN A CA 1
ATOM 763 C C . GLN A 1 95 ? 18.009 2.972 -13.827 1.00 65.88 95 GLN A C 1
ATOM 765 O O . GLN A 1 95 ? 18.557 2.196 -14.605 1.00 65.88 95 GLN A O 1
ATOM 770 N N . SER A 1 96 ? 17.212 2.535 -12.848 1.00 64.88 96 SER A N 1
ATOM 771 C CA . SER A 1 96 ? 16.909 1.114 -12.632 1.00 64.88 96 SER A CA 1
ATOM 772 C C . SER A 1 96 ? 16.071 0.513 -13.768 1.00 64.88 96 SER A C 1
ATOM 774 O O . SER A 1 96 ? 16.405 -0.566 -14.256 1.00 64.88 96 SER A O 1
ATOM 776 N N . ILE A 1 97 ? 15.057 1.240 -14.248 1.00 67.06 97 ILE A N 1
ATOM 777 C CA . ILE A 1 97 ? 14.216 0.866 -15.394 1.00 67.06 97 ILE A CA 1
ATOM 778 C C . ILE A 1 97 ? 15.073 0.775 -16.661 1.00 67.06 97 ILE A C 1
ATOM 780 O O . ILE A 1 97 ? 15.052 -0.250 -17.341 1.00 67.06 97 ILE A O 1
ATOM 784 N N . ILE A 1 98 ? 15.905 1.790 -16.929 1.00 61.50 98 ILE A N 1
ATOM 785 C CA . ILE A 1 98 ? 16.853 1.779 -18.054 1.00 61.50 98 ILE A CA 1
ATOM 786 C C . ILE A 1 98 ? 17.802 0.581 -17.950 1.00 61.50 98 ILE A C 1
ATOM 788 O O . ILE A 1 98 ? 17.991 -0.141 -18.923 1.00 61.50 98 ILE A O 1
ATOM 792 N N . ASN A 1 99 ? 18.370 0.317 -16.773 1.00 62.75 99 ASN A N 1
ATOM 793 C CA . ASN A 1 99 ? 19.290 -0.803 -16.578 1.00 62.75 99 ASN A CA 1
ATOM 794 C C . ASN A 1 99 ? 18.596 -2.168 -16.732 1.00 62.75 99 ASN A C 1
ATOM 796 O O . ASN A 1 99 ? 19.206 -3.095 -17.264 1.00 62.75 99 ASN A O 1
ATOM 800 N N . SER A 1 100 ? 17.340 -2.304 -16.301 1.00 61.91 100 SER A N 1
ATOM 801 C CA . SER A 1 100 ? 16.535 -3.522 -16.477 1.00 61.91 100 SER A CA 1
ATOM 802 C C . SER A 1 100 ? 16.227 -3.788 -17.956 1.00 61.91 100 SER A C 1
ATOM 804 O O . SER A 1 100 ? 16.471 -4.891 -18.457 1.00 61.91 100 SER A O 1
ATOM 806 N N . ASN A 1 101 ? 15.795 -2.753 -18.682 1.00 62.88 101 ASN A N 1
ATOM 807 C CA . ASN A 1 101 ? 15.553 -2.812 -20.126 1.00 62.88 101 ASN A CA 1
ATOM 808 C C . ASN A 1 101 ? 16.847 -3.110 -20.894 1.00 62.88 101 ASN A C 1
ATOM 810 O O . ASN A 1 101 ? 16.892 -3.989 -21.746 1.00 62.88 101 ASN A O 1
ATOM 814 N N . ASN A 1 102 ? 17.950 -2.458 -20.532 1.00 58.97 102 ASN A N 1
ATOM 815 C CA . ASN A 1 102 ? 19.255 -2.742 -21.119 1.00 58.97 102 ASN A CA 1
ATOM 816 C C . ASN A 1 102 ? 19.687 -4.186 -20.832 1.00 58.97 102 ASN A C 1
ATOM 818 O O . ASN A 1 102 ? 20.151 -4.879 -21.730 1.00 58.97 102 ASN A O 1
ATOM 822 N N . ARG A 1 103 ? 19.496 -4.701 -19.613 1.00 57.66 103 ARG A N 1
ATOM 823 C CA . ARG A 1 103 ? 19.848 -6.089 -19.279 1.00 57.66 103 ARG A CA 1
ATOM 824 C C . ARG A 1 103 ? 19.047 -7.103 -20.092 1.00 57.66 103 ARG A C 1
ATOM 826 O O . ARG A 1 103 ? 19.605 -8.141 -20.425 1.00 57.66 103 ARG A O 1
ATOM 833 N N . THR A 1 104 ? 17.778 -6.840 -20.387 1.00 58.59 104 THR A N 1
ATOM 834 C CA . THR A 1 104 ? 16.947 -7.727 -21.219 1.00 58.59 104 THR A CA 1
ATOM 835 C C . THR A 1 104 ? 17.326 -7.632 -22.699 1.00 58.59 104 THR A C 1
ATOM 837 O O . THR A 1 104 ? 17.492 -8.668 -23.342 1.00 58.59 104 THR A O 1
ATOM 840 N N . LEU A 1 105 ? 17.597 -6.423 -23.203 1.00 58.72 105 LEU A N 1
ATOM 841 C CA . LEU A 1 105 ? 18.050 -6.172 -24.579 1.00 58.72 105 LEU A CA 1
ATOM 842 C C . LEU A 1 105 ? 19.450 -6.743 -24.870 1.00 58.72 105 LEU A C 1
ATOM 844 O O . LEU A 1 105 ? 19.648 -7.412 -25.880 1.00 58.72 105 LEU A O 1
ATOM 848 N N . TYR A 1 106 ? 20.423 -6.529 -23.980 1.00 54.00 106 TYR A N 1
ATOM 849 C CA . TYR A 1 106 ? 21.813 -6.972 -24.168 1.00 54.00 106 TYR A CA 1
ATOM 850 C C . TYR A 1 106 ? 22.048 -8.448 -23.814 1.00 54.00 106 TYR A C 1
ATOM 852 O O . TYR A 1 106 ? 23.116 -8.979 -24.109 1.00 54.00 106 TYR A O 1
ATOM 860 N N . LYS A 1 107 ? 21.076 -9.134 -23.196 1.00 57.66 107 LYS A N 1
ATOM 861 C CA . LYS A 1 107 ? 21.165 -10.577 -22.911 1.00 57.66 107 LYS A CA 1
ATOM 862 C C . LYS A 1 107 ? 20.663 -11.477 -24.046 1.00 57.66 107 LYS A C 1
ATOM 864 O O . LYS A 1 107 ? 20.612 -12.684 -23.836 1.00 57.66 107 LYS A O 1
ATOM 869 N N . ASN A 1 108 ? 20.311 -10.936 -25.221 1.00 58.00 108 ASN A N 1
ATOM 870 C CA . ASN A 1 108 ? 19.692 -11.704 -26.315 1.00 58.00 108 ASN A CA 1
ATOM 871 C C . ASN A 1 108 ? 18.497 -12.542 -25.824 1.00 58.00 108 ASN A C 1
ATOM 873 O O . ASN A 1 108 ? 18.331 -13.701 -26.203 1.00 58.00 108 ASN A O 1
ATOM 877 N N . ILE A 1 109 ? 17.682 -11.975 -24.931 1.00 58.56 109 ILE A N 1
ATOM 878 C CA . ILE A 1 109 ? 16.484 -12.664 -24.462 1.00 58.56 109 ILE A CA 1
ATOM 879 C C . ILE A 1 109 ? 15.466 -12.600 -25.595 1.00 58.56 109 ILE A C 1
ATOM 881 O O . ILE A 1 109 ? 15.081 -11.517 -26.037 1.00 58.56 109 ILE A O 1
ATOM 885 N N . THR A 1 110 ? 15.073 -13.767 -26.099 1.00 58.12 110 THR A N 1
ATOM 886 C CA . THR A 1 110 ? 14.096 -13.849 -27.183 1.00 58.12 110 THR A CA 1
ATOM 887 C C . THR A 1 110 ? 12.728 -13.680 -26.543 1.00 58.12 110 THR A C 1
ATOM 889 O O . THR A 1 110 ? 12.252 -14.567 -25.845 1.00 58.12 110 THR A O 1
ATOM 892 N N . LEU A 1 111 ? 12.139 -12.494 -26.683 1.00 60.00 111 LEU A N 1
ATOM 893 C CA . LEU A 1 111 ? 10.802 -12.235 -26.164 1.00 60.00 111 LEU A CA 1
ATOM 894 C C . LEU A 1 111 ? 9.761 -12.846 -27.105 1.00 60.00 111 LEU A C 1
ATOM 896 O O . LEU A 1 111 ? 9.887 -12.770 -28.333 1.00 60.00 111 LEU A O 1
ATOM 900 N N . HIS A 1 112 ? 8.701 -13.409 -26.536 1.00 58.09 112 HIS A N 1
ATOM 901 C CA . HIS A 1 112 ? 7.561 -13.897 -27.293 1.00 58.09 112 HIS A CA 1
ATOM 902 C C . HIS A 1 112 ? 6.933 -12.771 -28.122 1.00 58.09 112 HIS A C 1
ATOM 904 O O . HIS A 1 112 ? 6.605 -11.693 -27.621 1.00 58.09 112 HIS A O 1
ATOM 910 N N . ARG A 1 113 ? 6.702 -13.065 -29.407 1.00 50.53 113 ARG A N 1
ATOM 911 C CA . ARG A 1 113 ? 6.377 -12.086 -30.458 1.00 50.53 113 ARG A CA 1
ATOM 912 C C . ARG A 1 113 ? 5.082 -11.288 -30.217 1.00 50.53 113 ARG A C 1
ATOM 914 O O . ARG A 1 113 ? 4.894 -10.250 -30.842 1.00 50.53 113 ARG A O 1
ATOM 921 N N . TYR A 1 114 ? 4.192 -11.774 -29.351 1.00 46.97 114 TYR A N 1
ATOM 922 C CA . TYR A 1 114 ? 2.854 -11.207 -29.127 1.00 46.97 114 TYR A CA 1
ATOM 923 C C . TYR A 1 114 ? 2.675 -10.592 -27.731 1.00 46.97 114 TYR A C 1
ATOM 925 O O . TYR A 1 114 ? 1.857 -9.692 -27.571 1.00 46.97 114 TYR A O 1
ATOM 933 N N . SER A 1 115 ? 3.416 -11.073 -26.726 1.00 58.38 115 SER A N 1
ATOM 934 C CA . SER A 1 115 ? 3.254 -10.681 -25.318 1.00 58.38 115 SER A CA 1
ATOM 935 C C . SER A 1 115 ? 4.426 -9.867 -24.770 1.00 58.38 115 SER A C 1
ATOM 937 O O . SER A 1 115 ? 4.292 -9.281 -23.700 1.00 58.38 115 SER A O 1
ATOM 939 N N . ASN A 1 116 ? 5.564 -9.823 -25.480 1.00 52.12 116 ASN A N 1
ATOM 940 C CA . ASN A 1 116 ? 6.827 -9.256 -24.989 1.00 52.12 116 ASN A CA 1
ATOM 941 C C . ASN A 1 116 ? 7.271 -9.831 -23.627 1.00 52.12 116 ASN A C 1
ATOM 943 O O . ASN A 1 116 ? 8.025 -9.195 -22.894 1.00 52.12 116 ASN A O 1
ATOM 947 N N . LEU A 1 117 ? 6.809 -11.040 -23.296 1.00 56.44 117 LEU A N 1
ATOM 948 C CA . LEU A 1 117 ? 7.279 -11.825 -22.158 1.00 56.44 117 LEU A CA 1
ATOM 949 C C . LEU A 1 117 ? 8.472 -12.686 -22.587 1.00 56.44 117 LEU A C 1
ATOM 951 O O . LEU A 1 117 ? 8.645 -12.958 -23.773 1.00 56.44 117 LEU A O 1
ATOM 955 N N . ILE A 1 118 ? 9.298 -13.092 -21.627 1.00 54.84 118 ILE A N 1
ATOM 956 C CA . ILE A 1 118 ? 10.419 -14.011 -21.861 1.00 54.84 118 ILE A CA 1
ATOM 957 C C . ILE A 1 118 ? 9.848 -15.390 -22.224 1.00 54.84 118 ILE A C 1
ATOM 959 O O . ILE A 1 118 ? 8.944 -15.851 -21.528 1.00 54.84 118 ILE A O 1
ATOM 963 N N . ASP A 1 119 ? 10.342 -15.979 -23.318 1.00 51.53 119 ASP A N 1
ATOM 964 C CA . ASP A 1 119 ? 10.094 -17.379 -23.716 1.00 51.53 119 ASP A CA 1
ATOM 965 C C . ASP A 1 119 ? 10.936 -18.335 -22.845 1.00 51.53 119 ASP A C 1
ATOM 967 O O . ASP A 1 119 ? 12.135 -18.017 -22.623 1.00 51.53 119 ASP A O 1
#

Secondary structure (DSSP, 8-state):
---------------------EEEEEE---HHHHHHHHHTSSS---HHHHHHHHHHHHHS---GGGTEEEEEEE-TTSTT--TTHHHHHHHHHHHHHHHHHHHHHHTT--B-TTT--B-

pLDDT: mean 76.37, std 19.7, range [36.09, 97.75]

Organism: NCBI:txid232991

Foldseek 3Di:
DDDDDDPPPPPPPPPPPPLDAAEAEAEPEDLVVVVVVQVVDPDHDDSVVSVVVNVVCVVCPDDVVVRHLYYDYDHPPDPPDDPVVVVVCVVVSVVVSVVVVCCCVVVPFDADPPRRHGD

Sequence (119 aa):
MSTELTYSTTLKVKKNCCDLTWIAWYLNTPLDTCYTWNQKRGRQVPENIIKMMSESVHQFPPLAAEGFGCVEEINVTSPKFSNDLIPYRIKTLNQSIINSNNRTLYKNITLHRYSNLID